Protein AF-A0A3N5GZL8-F1 (afdb_monomer)

Foldseek 3Di:
DDDDPDDDDPVPDDDAQEDEDQCVPVDPVNVVVVVVSVVVCVVVVHHYDYHHDPPHVVVVVVVVVVVVVVVVD

Mean predicted aligned error: 4.03 Å

Solvent-accessible surface area (backbone atoms only — not comparable to full-atom values): 4644 Å² total; per-residue (Å²): 138,89,86,74,97,58,85,65,59,78,94,66,61,74,82,57,35,73,49,76,51,76,67,76,86,56,46,73,68,50,48,51,54,54,52,52,47,51,56,54,9,61,78,67,77,34,52,76,46,79,47,66,61,82,67,49,67,71,57,48,52,51,54,50,52,53,55,51,54,65,71,74,107

Radius of gyration: 16.64 Å; Cα contacts (8 Å, |Δi|>4): 46; chains: 1; bounding box: 32×29×50 Å

pLDDT: mean 94.07, std 6.2, range [61.41, 98.69]

Secondary structure (DSSP, 8-state):
----SSPPPGGG----EEEES--GGG-HHHHHHHHHHHHHHHHHT--EEEE--SS-HHHHHHHHHHHHHHHH-

Sequence (73 aa):
MEVFRRLPPPDRRDPCALTIGNFDGVHSGHRAVLGQLRRRADELGLPTCVLTFEPHPREYFAALAAAQDARAA

Nearest PDB structures (foldseek):
  3obw-assembly1_A-2  TM=4.771E-01  e=3.158E+00  Saccharolobus solfataricus
  6mos-assembly1_A  TM=5.523E-01  e=5.939E+00  Thermosipho africanus TCF52B
  1t1v-assembly1_B  TM=5.097E-01  e=9.047E+00  Mus musculus

Structure (mmCIF, N/CA/C/O backbone):
data_AF-A0A3N5GZL8-F1
#
_entry.id   AF-A0A3N5GZL8-F1
#
loop_
_atom_site.group_PDB
_atom_site.id
_atom_site.type_symbol
_atom_site.label_atom_id
_atom_site.label_alt_id
_atom_site.label_comp_id
_atom_site.label_asym_id
_atom_site.label_entity_id
_atom_site.label_seq_id
_atom_site.pdbx_PDB_ins_code
_atom_site.Cartn_x
_atom_site.Cartn_y
_atom_site.Cartn_z
_atom_site.occupancy
_atom_site.B_iso_or_equiv
_atom_site.auth_seq_id
_atom_site.auth_comp_id
_atom_site.auth_asym_id
_atom_site.auth_atom_id
_atom_site.pdbx_PDB_model_num
ATOM 1 N N . MET A 1 1 ? -16.355 -4.629 0.995 1.00 86.81 1 MET A N 1
ATOM 2 C CA . MET A 1 1 ? -15.102 -4.039 0.483 1.00 86.81 1 MET A CA 1
ATOM 3 C C . MET A 1 1 ? -15.464 -3.219 -0.733 1.00 86.81 1 MET A C 1
ATOM 5 O O . MET A 1 1 ? -16.119 -3.750 -1.620 1.00 86.81 1 MET A O 1
ATOM 9 N N . GLU A 1 2 ? -15.084 -1.948 -0.743 1.00 91.38 2 GLU A N 1
ATOM 10 C CA . GLU A 1 2 ? -15.256 -1.059 -1.894 1.00 91.38 2 GLU A CA 1
ATOM 11 C C . GLU A 1 2 ? -13.944 -0.974 -2.678 1.00 91.38 2 GLU A C 1
ATOM 13 O O . GLU A 1 2 ? -12.865 -1.073 -2.092 1.00 91.38 2 GLU A O 1
ATOM 18 N N . VAL A 1 3 ? -14.031 -0.822 -4.002 1.00 93.75 3 VAL A N 1
ATOM 19 C CA . VAL A 1 3 ? -12.864 -0.723 -4.889 1.00 93.75 3 VAL A CA 1
ATOM 20 C C . VAL A 1 3 ? -12.935 0.577 -5.671 1.00 93.75 3 VAL A C 1
ATOM 22 O O . VAL A 1 3 ? -13.875 0.813 -6.428 1.00 93.75 3 VAL A O 1
ATOM 25 N N . PHE A 1 4 ? -11.893 1.390 -5.533 1.00 93.38 4 PHE A N 1
ATOM 26 C CA . PHE A 1 4 ? -11.746 2.656 -6.235 1.00 93.38 4 PHE A CA 1
ATOM 27 C C . PHE A 1 4 ? -10.645 2.527 -7.287 1.00 93.38 4 PHE A C 1
ATOM 29 O O . PHE A 1 4 ? -9.519 2.160 -6.967 1.00 93.38 4 PHE A O 1
ATOM 36 N N . ARG A 1 5 ? -10.949 2.845 -8.552 1.00 93.75 5 ARG A N 1
ATOM 37 C CA . ARG A 1 5 ? -9.936 2.879 -9.632 1.00 93.75 5 ARG A CA 1
ATOM 38 C C . ARG A 1 5 ? -9.226 4.228 -9.757 1.00 93.75 5 ARG A C 1
ATOM 40 O O . ARG A 1 5 ? -8.278 4.369 -10.519 1.00 93.75 5 ARG A O 1
ATOM 47 N N . ARG A 1 6 ? -9.726 5.235 -9.047 1.00 91.00 6 ARG A N 1
ATOM 48 C CA . ARG A 1 6 ? -9.171 6.584 -8.927 1.00 91.00 6 ARG A CA 1
ATOM 49 C C . ARG A 1 6 ? -9.440 7.057 -7.510 1.00 91.00 6 ARG A C 1
ATOM 51 O O . ARG A 1 6 ? -10.401 6.596 -6.898 1.00 91.00 6 ARG A O 1
ATOM 58 N N . LEU A 1 7 ? -8.638 7.991 -7.009 1.00 90.31 7 LEU A N 1
ATOM 59 C CA . LEU A 1 7 ? -8.950 8.617 -5.730 1.00 90.31 7 LEU A CA 1
ATOM 60 C C . LEU A 1 7 ? -10.346 9.260 -5.808 1.00 90.31 7 LEU A C 1
ATOM 62 O O . LEU A 1 7 ? -10.602 9.993 -6.770 1.00 90.31 7 LEU A O 1
ATOM 66 N N . PRO A 1 8 ? -11.236 9.016 -4.828 1.00 88.56 8 PRO A N 1
ATOM 67 C CA . PRO A 1 8 ? -12.511 9.715 -4.773 1.00 88.56 8 PRO A CA 1
ATOM 68 C C . PRO A 1 8 ? -12.274 11.233 -4.685 1.00 88.56 8 PRO A C 1
ATOM 70 O O . PRO A 1 8 ? -11.187 11.676 -4.272 1.00 88.56 8 PRO A O 1
ATOM 73 N N . PRO A 1 9 ? -13.248 12.055 -5.109 1.00 89.94 9 PRO A N 1
ATOM 74 C CA . PRO A 1 9 ? -13.121 13.502 -5.000 1.00 89.94 9 PRO A CA 1
ATOM 75 C C . PRO A 1 9 ? -12.959 13.911 -3.519 1.00 89.94 9 PRO A C 1
ATOM 77 O O . PRO A 1 9 ? -13.359 13.146 -2.637 1.00 89.94 9 PRO A O 1
ATOM 80 N N . PRO A 1 10 ? -12.291 15.042 -3.214 1.00 90.88 10 PRO A N 1
ATOM 81 C CA . PRO A 1 10 ? -11.887 15.385 -1.845 1.00 90.88 10 PRO A CA 1
ATOM 82 C C . PRO A 1 10 ? -13.022 15.414 -0.813 1.00 90.88 10 PRO A C 1
ATOM 84 O O . PRO A 1 10 ? -12.805 15.037 0.331 1.00 90.88 10 PRO A O 1
ATOM 87 N N . ASP A 1 11 ? -14.222 15.806 -1.230 1.00 92.81 11 ASP A N 1
ATOM 88 C CA . ASP A 1 11 ? -15.455 15.845 -0.435 1.00 92.81 11 ASP A CA 1
ATOM 89 C C . ASP A 1 11 ? -16.008 14.454 -0.075 1.00 92.81 11 ASP A C 1
ATOM 91 O O . ASP A 1 11 ? -16.852 14.337 0.806 1.00 92.81 11 ASP A O 1
ATOM 95 N N . ARG A 1 12 ? -15.518 13.396 -0.730 1.00 87.50 12 ARG A N 1
ATOM 96 C CA . ARG A 1 12 ? -15.897 11.990 -0.505 1.00 87.50 12 ARG A CA 1
ATOM 97 C C . ARG A 1 12 ? -14.743 11.148 0.047 1.00 87.50 12 ARG A C 1
ATOM 99 O O . ARG A 1 12 ? -14.692 9.939 -0.178 1.00 87.50 12 ARG A O 1
ATOM 106 N N . ARG A 1 13 ? -13.770 11.786 0.701 1.00 90.81 13 ARG A N 1
ATOM 107 C CA . ARG A 1 13 ? -12.646 11.117 1.370 1.00 90.81 13 ARG A CA 1
ATOM 108 C C . ARG A 1 13 ? -12.895 11.085 2.870 1.00 90.81 13 ARG A C 1
ATOM 110 O O . ARG A 1 13 ? -12.437 11.968 3.591 1.00 90.81 13 ARG A O 1
ATOM 117 N N . ASP A 1 14 ? -13.593 10.055 3.327 1.00 91.19 14 ASP A N 1
ATOM 118 C CA . ASP A 1 14 ? -13.753 9.818 4.759 1.00 91.19 14 ASP A CA 1
ATOM 119 C C . ASP A 1 14 ? -12.407 9.427 5.404 1.00 91.19 14 ASP A C 1
ATOM 121 O O . ASP A 1 14 ? -11.564 8.792 4.752 1.00 91.19 14 ASP A O 1
ATOM 125 N N . PRO A 1 15 ? -12.172 9.781 6.682 1.00 95.38 15 PRO A N 1
ATOM 126 C CA . PRO A 1 15 ? -10.985 9.347 7.407 1.00 95.38 15 PRO A CA 1
ATOM 127 C C . PRO A 1 15 ? -10.846 7.820 7.408 1.00 95.38 15 PRO A C 1
ATOM 129 O O . PRO A 1 15 ? -11.795 7.093 7.692 1.00 95.38 15 PRO A O 1
ATOM 132 N N . CYS A 1 16 ? -9.642 7.322 7.130 1.00 96.19 16 CYS A N 1
ATOM 133 C CA . CYS A 1 16 ? -9.338 5.896 7.171 1.00 96.19 16 CYS A CA 1
ATOM 134 C C . CYS A 1 16 ? -7.905 5.647 7.649 1.00 96.19 16 CYS A C 1
ATOM 136 O O . CYS A 1 16 ? -7.021 6.494 7.506 1.00 96.19 16 CYS A O 1
ATOM 138 N N . ALA A 1 17 ? -7.665 4.456 8.191 1.00 98.19 17 ALA A N 1
ATOM 139 C CA . ALA A 1 17 ? -6.318 3.927 8.314 1.00 98.19 17 ALA A CA 1
ATOM 140 C C . ALA A 1 17 ? -5.910 3.358 6.948 1.00 98.19 17 ALA A C 1
ATOM 142 O O . ALA A 1 17 ? -6.587 2.472 6.421 1.00 98.19 17 ALA A O 1
ATOM 143 N N . LEU A 1 18 ? -4.816 3.859 6.374 1.00 97.44 18 LEU A N 1
ATOM 144 C CA . LEU A 1 18 ? -4.362 3.508 5.028 1.00 97.44 18 LEU A CA 1
ATOM 145 C C . LEU A 1 18 ? -3.010 2.788 5.069 1.00 97.44 18 LEU A C 1
ATOM 147 O O . LEU A 1 18 ? -2.098 3.208 5.779 1.00 97.44 18 LEU A O 1
ATOM 151 N N . THR A 1 19 ? -2.853 1.753 4.249 1.00 98.31 19 THR A N 1
ATOM 152 C CA . THR A 1 19 ? -1.535 1.236 3.851 1.00 98.31 19 THR A CA 1
ATOM 153 C C . THR A 1 19 ? -1.355 1.343 2.339 1.00 98.31 19 THR A C 1
ATOM 155 O O . THR A 1 19 ? -2.337 1.349 1.595 1.00 98.31 19 THR A O 1
ATOM 158 N N . ILE A 1 20 ? -0.105 1.432 1.886 1.00 97.31 20 ILE A N 1
ATOM 159 C CA . ILE A 1 20 ? 0.254 1.608 0.477 1.00 97.31 20 ILE A CA 1
ATOM 160 C C . ILE A 1 20 ? 1.314 0.573 0.098 1.00 97.31 20 ILE A C 1
ATOM 162 O O . ILE A 1 20 ? 2.291 0.399 0.825 1.00 97.31 20 ILE A O 1
ATOM 166 N N . GLY A 1 21 ? 1.139 -0.094 -1.041 1.00 95.94 21 GLY A N 1
ATO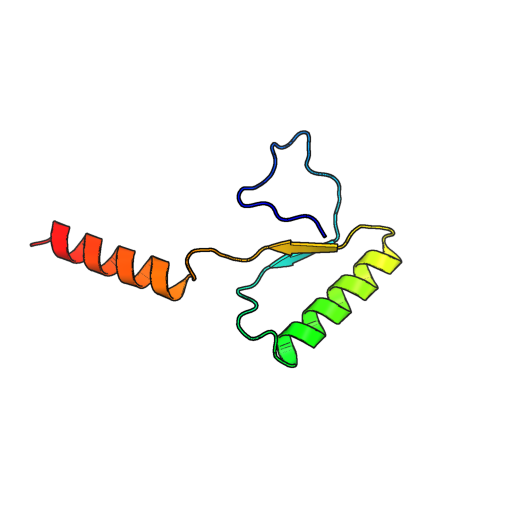M 167 C CA . GLY A 1 21 ? 2.101 -1.069 -1.555 1.00 95.94 21 GLY A CA 1
ATOM 168 C C . GLY A 1 21 ? 1.572 -1.823 -2.771 1.00 95.94 21 GLY A C 1
ATOM 169 O O . GLY A 1 21 ? 0.391 -1.736 -3.086 1.00 95.94 21 GLY A O 1
ATOM 170 N N . ASN A 1 22 ? 2.437 -2.583 -3.449 1.00 95.31 22 ASN A N 1
A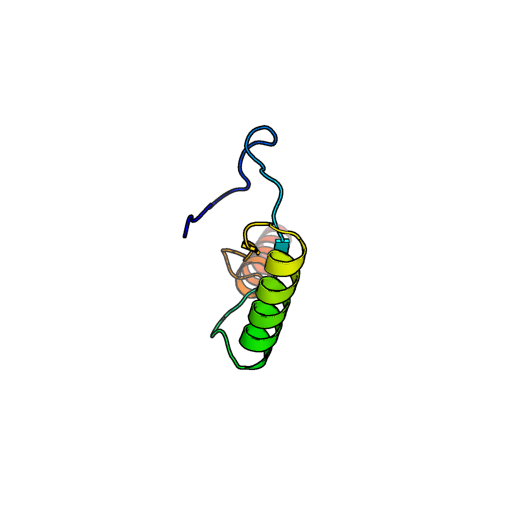TOM 171 C CA . ASN A 1 22 ? 2.024 -3.360 -4.627 1.00 95.31 22 ASN A CA 1
ATOM 172 C C . ASN A 1 22 ? 1.123 -4.543 -4.247 1.00 95.31 22 ASN A C 1
ATOM 174 O O . ASN A 1 22 ? 0.255 -4.926 -5.022 1.00 95.31 22 ASN A O 1
ATOM 178 N N . PHE A 1 23 ? 1.328 -5.126 -3.059 1.00 95.25 23 PHE A N 1
ATOM 179 C CA . PHE A 1 23 ? 0.563 -6.266 -2.536 1.00 95.25 23 PHE A CA 1
ATOM 180 C C . PHE A 1 23 ? 0.469 -7.489 -3.471 1.00 95.25 23 PHE A C 1
ATOM 182 O O . PHE A 1 23 ? -0.380 -8.353 -3.262 1.00 95.25 23 PHE A O 1
ATOM 189 N N . ASP A 1 24 ? 1.377 -7.620 -4.438 1.00 91.31 24 ASP A N 1
ATOM 190 C CA . ASP A 1 24 ? 1.415 -8.758 -5.355 1.00 91.31 24 ASP A CA 1
ATOM 191 C C . ASP A 1 24 ? 1.732 -10.062 -4.595 1.00 91.31 24 ASP A C 1
ATOM 193 O O . ASP A 1 24 ? 2.652 -10.129 -3.772 1.00 91.31 24 ASP A O 1
ATOM 197 N N . GLY A 1 25 ? 0.885 -11.074 -4.773 1.00 93.25 25 GLY A N 1
ATOM 198 C CA . GLY A 1 25 ? 0.954 -12.371 -4.089 1.00 93.25 25 GLY A CA 1
ATOM 199 C C . GLY A 1 25 ? 0.626 -12.398 -2.585 1.00 93.25 25 GLY A C 1
ATOM 200 O O . GLY A 1 25 ? 0.549 -13.487 -2.020 1.00 93.25 25 GLY A O 1
ATOM 201 N N . VAL A 1 26 ? 0.428 -11.249 -1.916 1.00 95.69 26 VAL A N 1
ATOM 202 C CA . VAL A 1 26 ? 0.013 -11.124 -0.491 1.00 95.69 26 VAL A CA 1
ATOM 203 C C . VAL A 1 26 ? 0.702 -12.134 0.459 1.00 95.69 26 VAL A C 1
ATOM 205 O O . VAL A 1 26 ? 0.079 -12.795 1.293 1.00 95.69 26 VAL A O 1
ATOM 208 N N . HIS A 1 27 ? 2.023 -12.273 0.337 1.00 97.19 27 HIS A N 1
ATOM 209 C CA . HIS A 1 27 ? 2.827 -13.190 1.151 1.00 97.19 27 HIS A CA 1
ATOM 210 C C . HIS A 1 27 ? 2.901 -12.768 2.636 1.00 97.19 27 HIS A C 1
ATOM 212 O O . HIS A 1 27 ? 2.313 -11.772 3.063 1.00 97.19 27 HIS A O 1
ATOM 218 N N . SER A 1 28 ? 3.646 -13.516 3.458 1.00 98.06 28 SER A N 1
ATOM 219 C CA . SER A 1 28 ? 3.733 -13.315 4.919 1.00 98.06 28 SER A CA 1
ATOM 220 C C . SER A 1 28 ? 4.044 -11.869 5.333 1.00 98.06 28 SER A C 1
ATOM 222 O O . SER A 1 28 ? 3.377 -11.335 6.216 1.00 98.06 28 SER A O 1
ATOM 224 N N . GLY A 1 29 ? 4.987 -11.210 4.653 1.00 97.62 29 GLY A N 1
ATOM 225 C CA . GLY A 1 29 ? 5.292 -9.788 4.864 1.00 97.62 29 GLY A CA 1
ATOM 226 C C . GLY A 1 29 ? 4.080 -8.866 4.670 1.00 97.62 29 GLY A C 1
ATOM 227 O O . GLY A 1 29 ? 3.749 -8.085 5.558 1.00 97.62 29 GLY A O 1
ATOM 228 N N . HIS A 1 30 ? 3.353 -9.005 3.559 1.00 98.19 30 HIS A N 1
ATOM 229 C CA . HIS A 1 30 ? 2.131 -8.233 3.317 1.00 98.19 30 HIS A CA 1
ATOM 230 C C . HIS A 1 30 ? 1.044 -8.530 4.355 1.00 98.19 30 HIS A C 1
ATOM 232 O O . HIS A 1 30 ? 0.389 -7.612 4.845 1.00 98.19 30 HIS A O 1
ATOM 238 N N . ARG A 1 31 ? 0.886 -9.795 4.760 1.00 98.31 31 ARG A N 1
ATOM 239 C CA . ARG A 1 31 ? -0.069 -10.183 5.812 1.00 98.31 31 ARG A CA 1
ATOM 240 C C . ARG A 1 31 ? 0.262 -9.530 7.154 1.00 98.31 31 ARG A C 1
ATOM 242 O O . ARG A 1 31 ? -0.656 -9.136 7.869 1.00 98.31 31 ARG A O 1
ATOM 249 N N . ALA A 1 32 ? 1.544 -9.370 7.482 1.00 98.38 32 ALA A N 1
ATOM 250 C CA . ALA A 1 32 ? 1.970 -8.660 8.686 1.00 98.38 32 ALA A CA 1
ATOM 251 C C . ALA A 1 32 ? 1.591 -7.169 8.635 1.00 98.38 32 ALA A C 1
ATOM 253 O O . ALA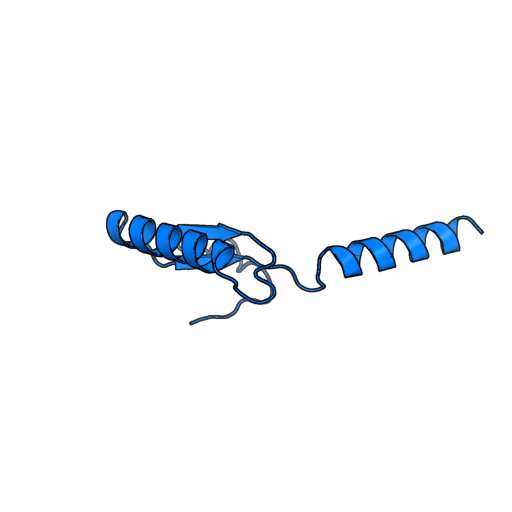 A 1 32 ? 1.024 -6.654 9.602 1.00 98.38 32 ALA A O 1
ATOM 254 N N . VAL A 1 33 ? 1.819 -6.506 7.4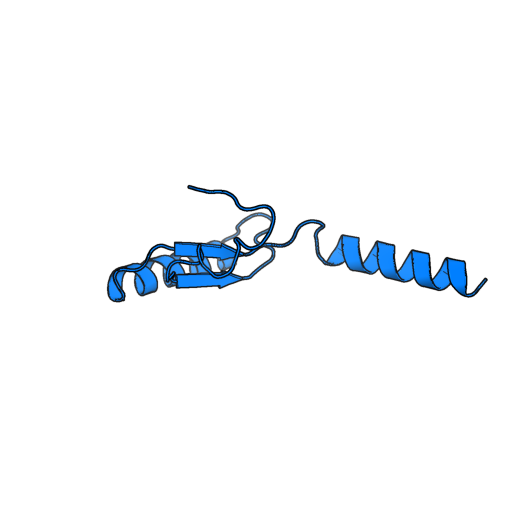94 1.00 98.31 33 VAL A N 1
ATOM 255 C CA . VAL A 1 33 ? 1.429 -5.100 7.269 1.00 98.31 33 VAL A CA 1
ATOM 256 C C . VAL A 1 33 ? -0.088 -4.921 7.371 1.00 98.31 33 VAL A C 1
ATOM 258 O O . VAL A 1 33 ? -0.556 -4.046 8.097 1.00 98.31 33 VAL A O 1
ATOM 261 N N . LEU A 1 34 ? -0.872 -5.783 6.717 1.00 98.38 34 LEU A N 1
ATOM 262 C CA . LEU A 1 34 ? -2.339 -5.756 6.790 1.00 98.38 34 LEU A CA 1
ATOM 263 C C . LEU A 1 34 ? -2.849 -6.022 8.215 1.00 98.38 34 LEU A C 1
ATOM 265 O O . LEU A 1 34 ? -3.805 -5.391 8.666 1.00 98.38 34 LEU A O 1
ATOM 269 N N . GLY A 1 35 ? -2.186 -6.911 8.958 1.00 98.44 35 GLY A N 1
ATOM 270 C CA . GLY A 1 35 ? -2.488 -7.147 10.368 1.00 98.44 35 GLY A CA 1
ATOM 271 C C . GLY A 1 35 ? -2.232 -5.913 11.237 1.00 98.44 35 GLY A C 1
ATOM 272 O O . GLY A 1 35 ? -3.049 -5.591 12.097 1.00 98.44 35 GLY A O 1
ATOM 273 N N . GLN A 1 36 ? -1.127 -5.197 11.010 1.00 98.44 36 GLN A N 1
ATOM 274 C CA . GLN A 1 36 ? -0.833 -3.944 11.712 1.00 98.44 36 GLN A CA 1
ATOM 275 C C . GLN A 1 36 ? -1.834 -2.842 11.357 1.00 98.44 36 GLN A C 1
ATOM 277 O O . GLN A 1 36 ? -2.305 -2.146 12.256 1.00 98.44 36 GLN A O 1
ATOM 282 N N . LEU A 1 37 ? -2.197 -2.726 10.076 1.00 98.62 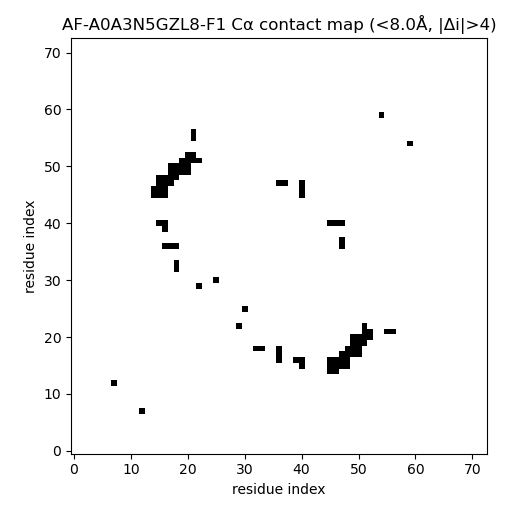37 LEU A N 1
ATOM 283 C CA . LEU A 1 37 ? -3.232 -1.807 9.611 1.00 98.62 37 LEU A CA 1
ATOM 284 C C . LEU A 1 37 ? -4.542 -2.036 10.365 1.00 98.62 37 LEU A C 1
ATOM 286 O O . LEU A 1 37 ? -5.102 -1.092 10.914 1.00 98.62 37 LEU A O 1
ATOM 290 N N . ARG A 1 38 ? -5.005 -3.292 10.426 1.00 98.56 38 ARG A N 1
ATOM 291 C CA . ARG A 1 38 ? -6.259 -3.646 11.097 1.00 98.56 38 ARG A CA 1
ATOM 292 C C . ARG A 1 38 ? -6.233 -3.279 12.578 1.00 98.56 38 ARG A C 1
ATOM 294 O O . ARG A 1 38 ? -7.151 -2.605 13.028 1.00 98.56 38 ARG A O 1
ATOM 301 N N . ARG A 1 39 ? -5.166 -3.652 13.298 1.00 98.69 39 ARG A N 1
ATOM 302 C CA . ARG A 1 39 ? -5.013 -3.315 14.725 1.00 98.69 39 ARG A CA 1
ATOM 303 C C . ARG A 1 39 ? -5.076 -1.809 14.961 1.00 98.69 39 ARG A C 1
ATOM 305 O O . ARG A 1 39 ? -5.825 -1.356 15.817 1.00 98.69 39 ARG A O 1
ATOM 312 N N . ARG A 1 40 ? -4.338 -1.026 14.168 1.00 98.38 40 ARG A N 1
ATOM 313 C CA . ARG A 1 40 ? -4.310 0.429 14.340 1.00 98.38 40 ARG A CA 1
ATOM 314 C C . ARG A 1 40 ? -5.644 1.086 13.984 1.00 98.38 40 ARG A C 1
ATOM 316 O O . ARG A 1 40 ? -6.031 2.059 14.617 1.00 98.38 40 ARG A O 1
ATOM 323 N N . ALA A 1 41 ? -6.339 0.555 12.983 1.00 98.62 41 ALA A N 1
ATOM 324 C CA . ALA A 1 41 ? -7.667 1.013 12.601 1.00 98.62 41 ALA A CA 1
ATOM 325 C C . ALA A 1 41 ? -8.696 0.767 13.716 1.00 98.62 41 ALA A C 1
ATOM 327 O O . ALA A 1 41 ? -9.471 1.667 14.022 1.00 98.62 41 ALA A O 1
ATOM 328 N N . ASP A 1 42 ? -8.644 -0.403 14.365 1.00 98.56 42 ASP A N 1
ATOM 329 C CA . ASP A 1 42 ? -9.495 -0.729 15.517 1.00 98.56 42 ASP A CA 1
ATOM 330 C C . ASP A 1 42 ? -9.256 0.219 16.699 1.00 98.56 42 ASP A C 1
ATOM 332 O O . ASP A 1 42 ? -10.211 0.748 17.260 1.00 98.56 42 ASP A O 1
ATOM 336 N N . GLU A 1 43 ? -7.994 0.504 17.033 1.00 98.44 43 GLU A N 1
ATOM 337 C CA . GLU A 1 43 ? -7.634 1.456 18.099 1.00 98.44 43 GLU A CA 1
ATOM 338 C C . GLU A 1 43 ? -8.146 2.881 17.838 1.00 98.44 43 GLU A C 1
ATOM 340 O O . GLU A 1 43 ? -8.408 3.628 18.779 1.00 98.44 43 GLU A O 1
ATOM 345 N N . LEU A 1 44 ? -8.257 3.271 16.567 1.00 98.00 44 LEU A N 1
ATOM 346 C CA . LEU A 1 44 ? -8.674 4.609 16.148 1.00 98.00 44 LEU A CA 1
ATOM 347 C C . LEU A 1 44 ? -10.167 4.696 15.794 1.00 98.00 44 LEU A C 1
ATOM 349 O O . LEU A 1 44 ? -10.647 5.789 15.505 1.00 98.00 44 LEU A O 1
ATOM 353 N N . GLY A 1 45 ? -10.894 3.573 15.778 1.00 98.25 45 GLY A N 1
ATOM 354 C CA . GLY A 1 45 ? -12.281 3.524 15.306 1.00 98.25 45 GLY A CA 1
ATOM 355 C C . GLY A 1 45 ? -12.436 3.900 13.826 1.00 98.25 45 GLY A C 1
ATOM 356 O O . GLY A 1 45 ? -13.458 4.462 13.440 1.00 98.25 45 GLY A O 1
ATOM 357 N N . LEU A 1 46 ? -11.418 3.631 13.002 1.00 98.31 46 LEU A N 1
ATOM 358 C CA . LEU A 1 46 ? -11.381 4.004 11.585 1.00 98.31 46 LEU A CA 1
ATOM 359 C C . LEU A 1 46 ? -11.584 2.789 10.667 1.00 98.31 46 LEU A C 1
ATOM 361 O O . LEU A 1 46 ? -11.149 1.684 10.996 1.00 98.31 46 LEU A O 1
ATOM 365 N N . PRO A 1 47 ? -12.164 2.972 9.468 1.00 97.00 47 PRO A N 1
ATOM 366 C CA . PRO A 1 47 ? -12.135 1.946 8.434 1.00 97.00 47 PRO A CA 1
ATOM 367 C C . PRO A 1 47 ? -10.708 1.736 7.903 1.00 97.00 47 PRO A C 1
ATOM 369 O O . PRO A 1 47 ? -9.878 2.648 7.899 1.00 97.00 47 PRO A O 1
ATOM 372 N N . THR A 1 48 ? -10.421 0.528 7.415 1.00 98.12 48 THR A N 1
ATOM 373 C CA . THR A 1 48 ? -9.148 0.197 6.756 1.00 98.12 48 THR A CA 1
ATOM 374 C C . THR A 1 48 ? -9.230 0.410 5.249 1.00 98.12 48 THR A C 1
ATOM 376 O O . THR A 1 48 ? -10.200 -0.017 4.622 1.00 98.12 48 THR A O 1
ATOM 379 N N . CYS A 1 49 ? -8.174 0.955 4.653 1.00 97.06 49 CYS A N 1
ATOM 380 C CA . CYS A 1 49 ? -8.024 1.106 3.212 1.00 97.06 49 CYS A CA 1
ATOM 381 C C . CYS A 1 49 ? -6.642 0.613 2.748 1.00 97.06 49 CYS A C 1
ATOM 383 O O . CYS A 1 49 ? -5.643 0.732 3.463 1.00 97.06 49 CYS A O 1
ATOM 385 N N . VAL A 1 50 ? -6.589 0.066 1.535 1.00 97.12 50 VAL A N 1
ATOM 386 C CA . VAL A 1 50 ? -5.352 -0.322 0.849 1.00 97.12 50 VAL A CA 1
ATOM 387 C C . VAL A 1 50 ? -5.266 0.477 -0.442 1.00 97.12 50 VAL A C 1
ATOM 389 O O . VAL A 1 50 ? -6.185 0.432 -1.258 1.00 97.12 50 VAL A O 1
ATOM 392 N N . LEU A 1 51 ? -4.152 1.175 -0.643 1.00 96.88 51 LEU A N 1
ATOM 393 C CA . LEU A 1 51 ? -3.800 1.777 -1.924 1.00 96.88 51 LEU A CA 1
ATOM 394 C C . LEU A 1 51 ? -2.768 0.884 -2.611 1.00 96.88 51 LEU A C 1
ATOM 396 O O . LEU A 1 51 ? -1.700 0.616 -2.060 1.00 96.88 51 LEU A O 1
ATOM 400 N N . THR A 1 52 ? -3.098 0.441 -3.818 1.00 96.56 52 THR A N 1
ATOM 401 C CA . THR A 1 52 ? -2.189 -0.295 -4.702 1.00 96.56 52 THR A CA 1
ATOM 402 C C . THR A 1 52 ? -2.137 0.375 -6.074 1.00 96.56 52 THR A C 1
ATOM 404 O O . THR A 1 52 ? -2.820 1.375 -6.314 1.00 96.56 52 THR A O 1
ATOM 407 N N . PHE A 1 53 ? -1.299 -0.150 -6.956 1.00 94.81 53 PHE A N 1
ATOM 408 C CA . PHE A 1 53 ? -0.956 0.445 -8.238 1.00 94.81 53 PHE A CA 1
ATOM 409 C C . PHE A 1 53 ? -1.393 -0.466 -9.381 1.00 94.81 53 PHE A C 1
ATOM 411 O O . PHE A 1 53 ? -1.141 -1.666 -9.352 1.00 94.81 53 PHE A O 1
ATOM 418 N N . GLU A 1 54 ? -2.012 0.137 -10.390 1.00 92.62 54 GLU A N 1
ATOM 419 C CA . GLU A 1 54 ? -2.350 -0.492 -11.663 1.00 92.62 54 GLU A CA 1
ATOM 420 C C . GLU A 1 54 ? -2.123 0.554 -12.769 1.00 92.62 54 GLU A C 1
ATOM 422 O O . GLU A 1 54 ? -2.728 1.633 -12.692 1.00 92.62 54 GLU A O 1
ATOM 427 N N . PRO A 1 55 ? -1.263 0.297 -13.772 1.00 94.00 55 PRO A N 1
ATOM 428 C CA . PRO A 1 55 ? -0.429 -0.900 -13.957 1.00 94.00 55 PRO A CA 1
ATOM 429 C C . PRO A 1 55 ? 0.625 -1.079 -12.854 1.00 94.00 55 PRO A C 1
ATOM 431 O O . PRO A 1 55 ? 0.952 -0.130 -12.130 1.00 94.00 55 PRO A O 1
ATOM 434 N N . HIS A 1 56 ? 1.178 -2.291 -12.728 1.00 94.44 56 HIS A N 1
ATOM 435 C CA . HIS A 1 56 ? 2.236 -2.554 -11.752 1.00 94.44 56 HIS A CA 1
ATOM 436 C C . HIS A 1 56 ? 3.416 -1.590 -11.996 1.00 94.44 56 HIS A C 1
ATOM 438 O O . HIS A 1 56 ? 3.805 -1.395 -13.152 1.00 94.44 56 HIS A O 1
ATOM 444 N N . PRO A 1 57 ? 4.057 -1.004 -10.961 1.00 94.75 57 PRO A N 1
ATOM 445 C CA . PRO A 1 57 ? 5.075 0.030 -11.168 1.00 94.75 57 PRO A CA 1
ATOM 446 C C . PRO A 1 57 ? 6.208 -0.409 -12.101 1.00 94.75 57 PRO A C 1
ATOM 448 O O . PRO A 1 57 ? 6.673 0.367 -12.930 1.00 94.75 57 PRO A O 1
ATOM 451 N N . ARG A 1 58 ? 6.611 -1.685 -12.030 1.00 94.69 58 ARG A N 1
ATOM 452 C CA . ARG A 1 58 ? 7.626 -2.253 -12.933 1.00 94.69 58 ARG A CA 1
ATOM 453 C C . ARG A 1 58 ? 7.208 -2.198 -14.405 1.00 94.69 58 ARG A C 1
ATOM 455 O O . ARG A 1 58 ? 8.044 -1.914 -15.253 1.00 94.69 58 ARG A O 1
ATOM 462 N N . GLU A 1 59 ? 5.940 -2.467 -14.699 1.00 96.06 59 GLU A N 1
ATOM 463 C CA . GLU A 1 59 ? 5.393 -2.406 -16.058 1.00 96.06 59 GLU A CA 1
ATOM 464 C C . GLU A 1 59 ? 5.296 -0.960 -16.531 1.00 96.06 59 GLU A C 1
ATOM 466 O O . GLU A 1 59 ? 5.739 -0.643 -17.633 1.00 96.06 59 GLU A O 1
ATOM 471 N N . TYR A 1 60 ? 4.801 -0.072 -15.663 1.00 96.12 60 TYR A N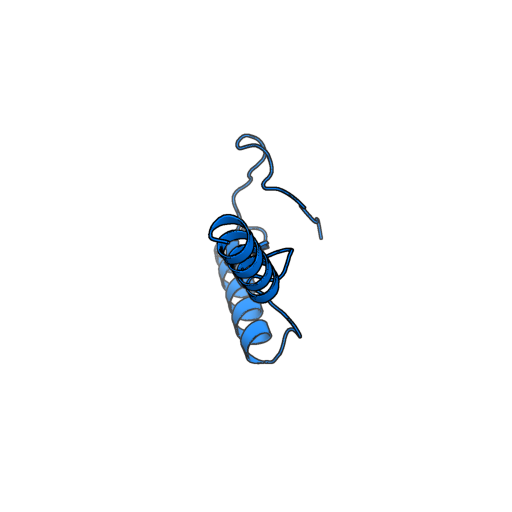 1
ATOM 472 C CA . TYR A 1 60 ? 4.717 1.356 -15.947 1.00 96.12 60 TYR A CA 1
ATOM 473 C C . TYR A 1 60 ? 6.081 1.937 -16.339 1.00 96.12 60 TYR A C 1
ATOM 475 O O . TYR A 1 60 ? 6.209 2.577 -17.381 1.00 96.12 60 TYR A O 1
ATOM 483 N N . PHE A 1 61 ? 7.119 1.684 -15.535 1.00 96.31 61 PHE A N 1
ATOM 484 C CA . PHE A 1 61 ? 8.452 2.226 -15.797 1.00 96.31 61 PHE A CA 1
ATOM 485 C C . PHE A 1 61 ? 9.145 1.569 -16.995 1.00 96.31 61 PHE A C 1
ATOM 487 O O . PHE A 1 61 ? 9.869 2.258 -17.709 1.00 96.31 61 PHE A O 1
ATOM 494 N N . ALA A 1 62 ? 8.898 0.283 -17.265 1.00 97.00 62 ALA A N 1
ATOM 495 C CA . ALA A 1 62 ? 9.408 -0.367 -18.473 1.00 97.00 62 ALA A CA 1
ATOM 496 C C . ALA A 1 62 ? 8.809 0.254 -19.747 1.00 97.00 62 ALA A C 1
ATOM 498 O O . ALA A 1 62 ? 9.542 0.572 -20.683 1.00 97.00 62 ALA A O 1
ATOM 499 N N . ALA A 1 63 ? 7.492 0.480 -19.765 1.00 96.44 63 ALA A N 1
ATOM 500 C CA . ALA A 1 63 ? 6.818 1.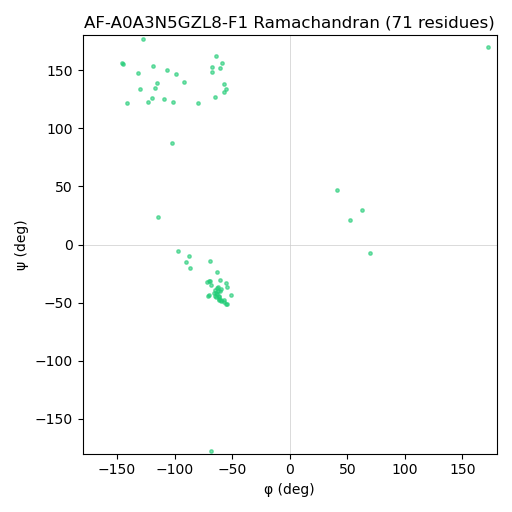138 -20.882 1.00 96.44 63 ALA A CA 1
ATOM 501 C C . ALA A 1 63 ? 7.275 2.596 -21.049 1.00 96.44 63 ALA A C 1
ATOM 503 O O . ALA A 1 63 ? 7.479 3.057 -22.172 1.00 96.44 63 ALA A O 1
ATOM 504 N N . LEU A 1 64 ? 7.474 3.308 -19.936 1.00 96.12 64 LEU A N 1
ATOM 505 C CA . LEU A 1 64 ? 7.965 4.683 -19.951 1.00 96.12 64 LEU A CA 1
ATOM 506 C C . LEU A 1 64 ? 9.365 4.779 -20.569 1.00 96.12 64 LEU A C 1
ATOM 508 O O . LEU A 1 64 ? 9.570 5.616 -21.443 1.00 96.12 64 LEU A O 1
ATOM 512 N N . ALA A 1 65 ? 10.293 3.908 -20.163 1.00 95.81 65 ALA A N 1
ATOM 513 C CA . ALA A 1 65 ? 11.649 3.877 -20.707 1.00 95.81 65 ALA A CA 1
ATOM 514 C C . ALA A 1 65 ? 11.646 3.609 -22.221 1.00 95.81 65 ALA A C 1
ATOM 516 O O . ALA A 1 65 ? 12.230 4.373 -22.984 1.00 95.81 65 ALA A O 1
ATOM 517 N N . ALA A 1 66 ? 10.887 2.605 -22.675 1.00 94.62 66 ALA A N 1
ATOM 518 C CA . ALA A 1 66 ? 10.771 2.291 -24.100 1.00 94.62 66 ALA A CA 1
ATOM 519 C C . ALA A 1 66 ? 10.214 3.466 -24.929 1.00 94.62 66 ALA A C 1
ATOM 521 O O . ALA A 1 66 ? 10.672 3.723 -26.043 1.00 94.62 66 ALA A O 1
ATOM 522 N N . ALA A 1 67 ? 9.241 4.207 -24.389 1.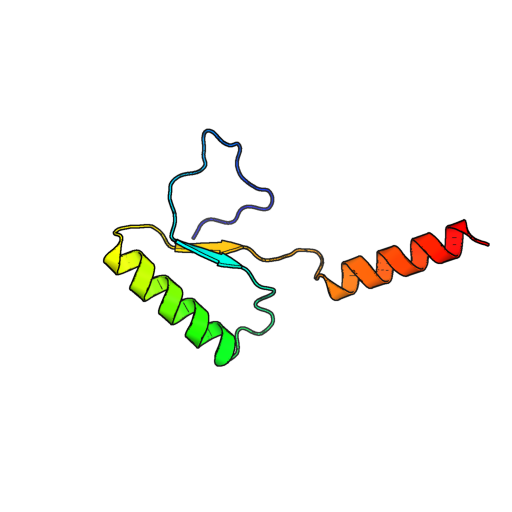00 93.06 67 ALA A N 1
ATOM 523 C CA . ALA A 1 67 ? 8.688 5.386 -25.052 1.00 93.06 67 ALA A CA 1
ATOM 524 C C . ALA A 1 67 ? 9.685 6.557 -25.116 1.00 93.06 67 ALA A C 1
ATOM 526 O O . ALA A 1 67 ? 9.646 7.348 -26.060 1.00 93.06 67 ALA A O 1
ATOM 527 N N . GLN A 1 68 ? 10.568 6.687 -24.121 1.00 88.75 68 GLN A N 1
ATOM 528 C CA . GLN A 1 68 ? 11.626 7.698 -24.116 1.00 88.75 68 GLN A CA 1
ATOM 529 C C . GLN A 1 68 ? 12.694 7.387 -25.166 1.00 88.75 68 GLN A C 1
ATOM 531 O O . GLN A 1 68 ? 13.065 8.285 -25.922 1.00 88.75 68 GLN A O 1
ATOM 536 N N . ASP A 1 69 ? 13.110 6.125 -25.267 1.00 89.00 69 ASP A N 1
ATOM 537 C CA . ASP A 1 69 ? 14.084 5.673 -26.264 1.00 89.00 69 ASP A CA 1
ATOM 538 C C . ASP A 1 69 ? 13.559 5.884 -27.690 1.00 89.00 69 ASP A C 1
ATOM 540 O O . ASP A 1 69 ? 14.256 6.438 -28.538 1.00 89.00 69 ASP A O 1
ATOM 544 N N . ALA A 1 70 ? 12.290 5.543 -27.940 1.00 81.81 70 ALA A N 1
ATOM 545 C CA . ALA A 1 70 ? 11.645 5.740 -29.241 1.00 81.81 70 ALA A CA 1
ATOM 546 C C . ALA A 1 70 ? 11.525 7.216 -29.660 1.00 81.81 70 ALA A C 1
ATOM 548 O O . ALA A 1 70 ? 11.393 7.503 -30.844 1.00 81.81 70 ALA A O 1
ATOM 549 N N . ARG A 1 71 ? 11.536 8.155 -28.704 1.00 77.50 71 ARG A N 1
ATOM 550 C CA . ARG A 1 71 ? 11.498 9.601 -28.976 1.00 77.50 71 ARG A CA 1
ATOM 551 C C . ARG A 1 71 ? 12.892 10.195 -29.211 1.00 77.50 71 ARG A C 1
ATOM 553 O O . ARG A 1 71 ? 12.990 11.303 -29.733 1.00 77.50 71 ARG A O 1
ATOM 560 N N . ALA A 1 72 ? 13.939 9.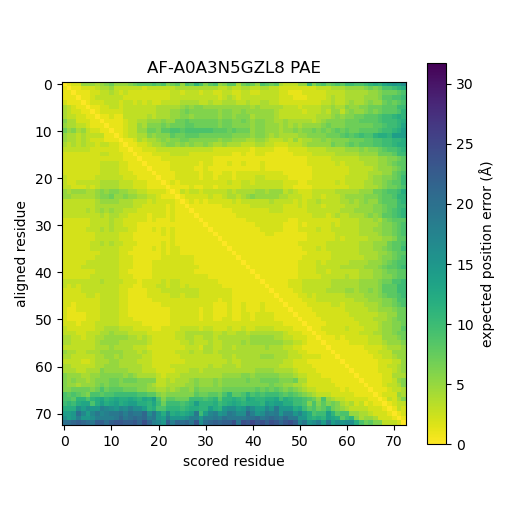507 -28.762 1.00 71.31 72 ALA A N 1
ATOM 561 C CA . ALA A 1 72 ? 15.329 9.921 -28.927 1.00 71.31 72 ALA A CA 1
ATOM 562 C C . ALA A 1 72 ? 15.971 9.388 -30.224 1.00 71.31 72 ALA A C 1
ATOM 564 O O . ALA A 1 72 ? 17.036 9.879 -30.602 1.00 71.31 72 ALA A O 1
ATOM 565 N N . ALA A 1 73 ? 15.339 8.403 -30.871 1.00 61.41 73 ALA A N 1
ATOM 566 C CA . ALA A 1 73 ? 15.682 7.872 -32.192 1.00 61.41 73 ALA A CA 1
ATOM 567 C C . ALA A 1 73 ? 14.963 8.633 -33.318 1.00 61.41 73 ALA A C 1
ATOM 569 O O . ALA A 1 73 ? 15.561 8.736 -34.413 1.00 61.41 73 ALA A O 1
#